Protein AF-A0A2Z7D9Z6-F1 (afdb_monomer_lite)

pLDDT: mean 73.12, std 12.25, range [45.5, 90.62]

Sequence (79 aa):
MKAYLVDQDDDMWFVIKDGPIKIMRPNTAVAISASADQWVEKPRMEWTSEDKKKANLNNVDKDILYKTLYNNMFSKIQT

Structure (mmCIF, N/CA/C/O backbone):
data_AF-A0A2Z7D9Z6-F1
#
_entry.id   AF-A0A2Z7D9Z6-F1
#
loop_
_atom_site.group_PDB
_atom_site.id
_atom_site.type_symbol
_atom_site.label_atom_id
_atom_site.label_alt_id
_atom_site.label_comp_id
_atom_site.label_asym_id
_atom_site.label_entity_id
_atom_site.label_seq_id
_atom_site.pdbx_PDB_ins_code
_atom_site.Cartn_x
_atom_site.Cartn_y
_atom_site.Cartn_z
_atom_site.occupancy
_atom_site.B_iso_or_equiv
_atom_site.auth_seq_id
_atom_site.auth_comp_id
_atom_site.auth_asym_id
_atom_site.auth_atom_id
_atom_site.pdbx_PDB_model_num
ATOM 1 N N . MET A 1 1 ? -11.569 14.068 21.162 1.00 52.50 1 MET A N 1
ATOM 2 C CA . MET A 1 1 ? -11.309 14.006 19.703 1.00 52.50 1 MET A CA 1
ATOM 3 C C . MET A 1 1 ? -9.902 13.526 19.339 1.00 52.50 1 MET A C 1
ATOM 5 O O . MET A 1 1 ? -9.786 12.908 18.298 1.00 52.50 1 MET A O 1
ATOM 9 N N . LYS A 1 2 ? -8.850 13.741 20.152 1.00 47.09 2 LYS A N 1
ATOM 10 C CA . LYS A 1 2 ? -7.495 13.237 19.831 1.00 47.09 2 LYS A CA 1
ATOM 11 C C . LYS A 1 2 ? -7.337 11.709 19.922 1.00 47.09 2 LYS A C 1
ATOM 13 O O . LYS A 1 2 ? -6.723 11.144 19.035 1.00 47.09 2 LYS A O 1
ATOM 18 N N . ALA A 1 3 ? -7.919 11.056 20.933 1.00 49.12 3 ALA A N 1
ATOM 19 C CA . ALA A 1 3 ? -7.813 9.598 21.103 1.00 49.12 3 ALA A CA 1
ATOM 20 C C . ALA A 1 3 ? -8.367 8.817 19.894 1.00 49.12 3 ALA A C 1
ATOM 22 O O . ALA A 1 3 ? -7.688 7.962 19.352 1.00 49.12 3 ALA A O 1
ATOM 23 N N . TYR A 1 4 ? -9.530 9.230 19.380 1.00 50.62 4 TYR A N 1
ATOM 24 C CA . TYR A 1 4 ? -10.156 8.620 18.201 1.00 50.62 4 TYR A CA 1
ATOM 25 C C . TYR A 1 4 ? -9.319 8.707 16.913 1.00 50.62 4 TYR A C 1
ATOM 27 O O . TYR A 1 4 ? -9.474 7.861 16.043 1.00 50.62 4 TYR A O 1
ATOM 35 N N . LEU A 1 5 ? -8.463 9.726 16.766 1.00 51.31 5 LEU A N 1
ATOM 36 C CA . LEU A 1 5 ? -7.579 9.848 15.600 1.00 51.31 5 LEU A CA 1
ATOM 37 C C . LEU A 1 5 ? -6.357 8.930 15.726 1.00 51.31 5 LEU A C 1
ATOM 39 O O . LEU A 1 5 ? -5.936 8.352 14.733 1.00 51.31 5 LEU A O 1
ATOM 43 N N . VAL A 1 6 ? -5.830 8.769 16.944 1.00 55.62 6 VAL A N 1
ATOM 44 C CA . VAL A 1 6 ? -4.723 7.842 17.229 1.00 55.62 6 VAL A CA 1
ATOM 45 C C . VAL A 1 6 ? -5.170 6.394 17.004 1.00 55.62 6 VAL A C 1
ATOM 47 O O . VAL A 1 6 ? -4.484 5.657 16.307 1.00 55.62 6 VAL A O 1
ATOM 50 N N . ASP A 1 7 ? -6.368 6.027 17.472 1.00 55.88 7 ASP A N 1
ATOM 51 C CA . ASP A 1 7 ? -6.919 4.677 17.277 1.00 55.88 7 ASP A CA 1
ATOM 52 C C . ASP A 1 7 ? -7.156 4.337 15.791 1.00 55.88 7 ASP A C 1
ATOM 54 O O . ASP A 1 7 ? -6.998 3.191 15.376 1.00 55.88 7 ASP A O 1
ATOM 58 N N . GLN A 1 8 ? -7.517 5.323 14.960 1.00 60.12 8 GLN A N 1
ATOM 59 C CA . GLN A 1 8 ? -7.695 5.121 13.516 1.00 60.12 8 GLN A CA 1
ATOM 60 C C . GLN A 1 8 ? -6.368 4.922 12.777 1.00 60.12 8 GLN A C 1
ATOM 62 O O . GLN A 1 8 ? -6.318 4.135 11.828 1.00 60.12 8 GLN A O 1
ATOM 67 N N . ASP A 1 9 ? -5.311 5.620 13.197 1.00 63.09 9 ASP A N 1
ATOM 68 C CA . ASP A 1 9 ? -3.967 5.432 12.648 1.00 63.09 9 ASP A CA 1
ATOM 69 C C . ASP A 1 9 ? -3.405 4.046 13.030 1.00 63.09 9 ASP A C 1
ATOM 71 O O . ASP A 1 9 ? -2.780 3.385 12.193 1.00 63.09 9 ASP A O 1
ATOM 75 N N . ASP A 1 10 ? -3.702 3.563 14.243 1.00 62.81 10 ASP A N 1
ATOM 76 C CA . ASP A 1 10 ? -3.321 2.226 14.721 1.00 62.81 10 ASP A CA 1
ATOM 77 C C . A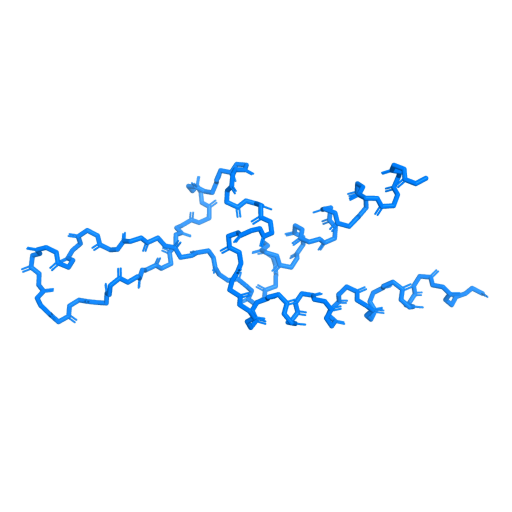SP A 1 10 ? -4.109 1.100 14.022 1.00 62.81 10 ASP A C 1
ATOM 79 O O . ASP A 1 10 ? -3.516 0.126 13.550 1.00 62.81 10 ASP A O 1
ATOM 83 N N . ASP A 1 11 ? -5.431 1.231 13.860 1.00 64.50 11 ASP A N 1
ATOM 84 C CA . ASP A 1 11 ? -6.230 0.237 13.126 1.00 64.50 11 ASP A CA 1
ATOM 85 C C . ASP A 1 11 ? -5.857 0.226 11.618 1.00 64.50 11 ASP A C 1
ATOM 87 O O . ASP A 1 11 ? -5.875 -0.825 10.967 1.00 64.50 11 ASP A O 1
ATOM 91 N N . MET A 1 12 ? -5.448 1.369 11.042 1.00 69.25 12 MET A N 1
ATOM 92 C CA . MET A 1 12 ? -4.933 1.444 9.666 1.00 69.25 12 MET A CA 1
ATOM 93 C C . MET A 1 12 ? -3.616 0.671 9.501 1.00 69.25 12 MET A C 1
ATOM 95 O O . MET A 1 12 ? -3.387 0.047 8.460 1.00 69.25 12 MET A O 1
ATOM 99 N N . TRP A 1 13 ? -2.766 0.658 10.531 1.00 70.19 13 TRP A N 1
ATOM 100 C CA . TRP A 1 13 ? -1.508 -0.089 10.528 1.00 70.19 13 TRP A CA 1
ATOM 101 C C . TRP A 1 13 ? -1.722 -1.601 10.403 1.00 70.19 13 TRP A C 1
ATOM 103 O O . TRP A 1 13 ? -1.009 -2.248 9.632 1.00 70.19 13 TRP A O 1
ATOM 113 N N . PHE A 1 14 ? -2.735 -2.153 11.078 1.00 68.94 14 PHE A N 1
ATOM 114 C CA . PHE A 1 14 ? -3.073 -3.577 10.982 1.00 68.94 14 PHE A CA 1
ATOM 115 C C . PHE A 1 14 ? -3.438 -3.981 9.546 1.00 68.94 14 PHE A C 1
ATOM 117 O O . PHE A 1 14 ? -2.964 -4.992 9.035 1.00 68.94 14 PHE A O 1
ATOM 124 N N . VAL A 1 15 ? -4.210 -3.153 8.836 1.00 67.69 15 VAL A N 1
ATOM 125 C CA . VAL A 1 15 ? -4.630 -3.451 7.455 1.00 67.69 15 VAL A CA 1
ATOM 126 C C . VAL A 1 15 ? -3.477 -3.312 6.451 1.00 67.69 15 VAL A C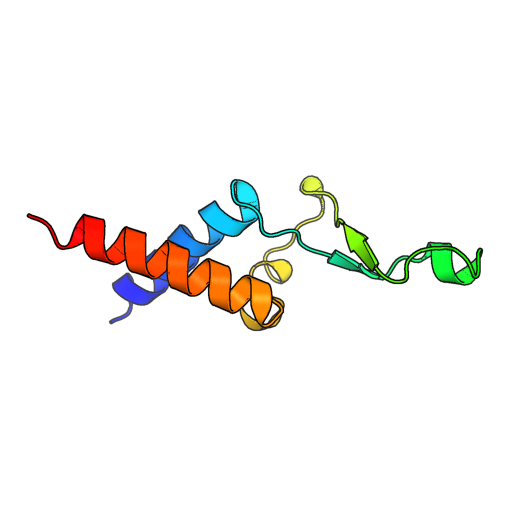 1
ATOM 128 O O . VAL A 1 15 ? -3.430 -4.053 5.471 1.00 67.69 15 VAL A O 1
ATOM 131 N N . ILE A 1 16 ? -2.526 -2.405 6.691 1.00 72.88 16 ILE A N 1
ATOM 132 C CA . ILE A 1 16 ? -1.335 -2.246 5.839 1.00 72.88 16 ILE A CA 1
ATOM 133 C C . ILE A 1 16 ? -0.325 -3.379 6.086 1.00 72.88 16 ILE A C 1
ATOM 135 O O . ILE A 1 16 ? 0.315 -3.849 5.150 1.00 72.88 16 ILE A O 1
ATOM 139 N N . LYS A 1 17 ? -0.149 -3.832 7.335 1.00 71.00 17 LYS A N 1
ATOM 140 C CA . LYS A 1 17 ? 0.823 -4.888 7.674 1.00 71.00 17 LYS A CA 1
ATOM 141 C C . LYS A 1 17 ? 0.296 -6.291 7.430 1.00 71.00 17 LYS A C 1
ATOM 143 O O . LYS A 1 17 ? 1.027 -7.115 6.885 1.00 71.00 17 LYS A O 1
ATOM 148 N N . ASP A 1 18 ? -0.936 -6.552 7.827 1.00 73.06 18 ASP A N 1
ATOM 149 C CA . ASP A 1 18 ? -1.497 -7.901 7.892 1.00 73.06 18 ASP A CA 1
ATOM 150 C C . ASP A 1 18 ? -2.729 -8.066 6.989 1.00 73.06 18 ASP A C 1
ATOM 152 O O . ASP A 1 18 ? -3.215 -9.178 6.795 1.00 73.06 18 ASP A O 1
ATOM 156 N N . GLY A 1 19 ? -3.205 -6.971 6.388 1.00 72.19 19 GLY A N 1
ATOM 157 C CA . GLY A 1 19 ? -4.292 -6.963 5.415 1.00 72.19 19 GLY A CA 1
ATOM 158 C C . GLY A 1 19 ? -3.828 -6.976 3.949 1.00 72.19 19 GLY A C 1
ATOM 159 O O . GLY A 1 19 ? -2.653 -7.192 3.645 1.00 72.19 19 GLY A O 1
ATOM 160 N N . PRO A 1 20 ? -4.763 -6.764 3.004 1.00 72.19 20 PRO A N 1
ATOM 161 C CA . PRO A 1 20 ? -4.515 -6.920 1.569 1.00 72.19 20 PRO A CA 1
ATOM 162 C C . PRO A 1 20 ? -3.790 -5.729 0.919 1.00 72.19 20 PRO A C 1
ATOM 164 O O . PRO A 1 20 ? -3.481 -5.787 -0.271 1.00 72.19 20 PRO A O 1
ATOM 167 N N . ILE A 1 21 ? -3.545 -4.643 1.661 1.00 79.25 21 ILE A N 1
ATOM 168 C CA . ILE A 1 21 ? -2.956 -3.416 1.116 1.00 79.25 21 ILE A CA 1
ATOM 169 C C . ILE A 1 21 ? -1.441 -3.589 0.979 1.00 79.25 21 ILE A C 1
ATOM 171 O O . ILE A 1 21 ? -0.746 -3.914 1.939 1.00 79.25 21 ILE A O 1
ATOM 175 N N . LYS A 1 22 ? -0.917 -3.324 -0.221 1.00 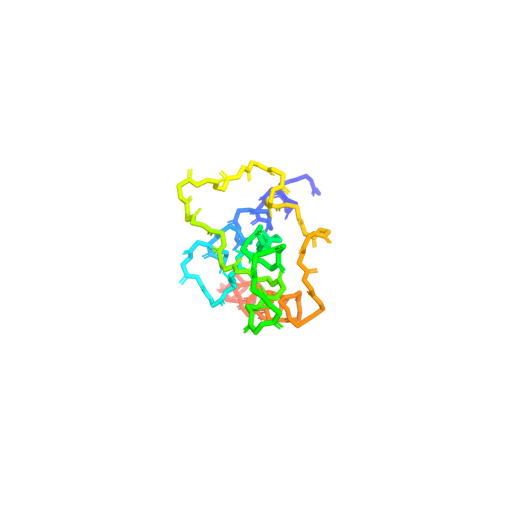78.81 22 LYS A N 1
ATOM 176 C CA . LYS A 1 22 ? 0.516 -3.387 -0.534 1.00 78.81 22 LYS A CA 1
ATOM 177 C C . LYS A 1 22 ? 1.065 -1.992 -0.799 1.00 78.81 22 LYS A C 1
ATOM 179 O O . LYS A 1 22 ? 0.512 -1.248 -1.603 1.00 78.81 22 LYS A O 1
ATOM 184 N N . ILE A 1 23 ? 2.189 -1.653 -0.170 1.00 82.19 23 ILE A N 1
ATOM 185 C CA . ILE A 1 23 ? 2.909 -0.411 -0.472 1.00 82.19 23 ILE A CA 1
ATOM 186 C C . ILE A 1 23 ? 3.723 -0.638 -1.744 1.00 82.19 23 ILE A C 1
ATOM 188 O O . ILE A 1 23 ? 4.553 -1.542 -1.795 1.00 82.19 23 ILE A O 1
ATOM 192 N N . MET A 1 24 ? 3.496 0.180 -2.768 1.00 87.00 24 MET A N 1
ATOM 193 C CA . MET A 1 24 ? 4.218 0.121 -4.042 1.00 87.00 24 MET A CA 1
ATOM 194 C C . MET A 1 24 ? 5.342 1.166 -4.065 1.00 87.00 24 MET A C 1
ATOM 196 O O . MET A 1 24 ? 5.221 2.232 -3.462 1.00 87.00 24 MET A O 1
ATOM 200 N N . ARG A 1 25 ? 6.428 0.892 -4.790 1.00 86.88 25 ARG A N 1
ATOM 201 C CA . ARG A 1 25 ? 7.499 1.856 -5.090 1.00 86.88 25 ARG A CA 1
ATOM 202 C C . ARG A 1 25 ? 7.795 1.894 -6.593 1.00 86.88 25 ARG A C 1
ATOM 204 O O . ARG A 1 25 ? 7.528 0.898 -7.273 1.00 86.88 25 ARG A O 1
ATOM 211 N N . PRO A 1 26 ? 8.359 2.997 -7.121 1.00 89.75 26 PRO A N 1
ATOM 212 C CA . PRO A 1 26 ? 8.801 3.040 -8.508 1.00 89.75 26 PRO A CA 1
ATOM 213 C C . PRO A 1 26 ? 9.826 1.939 -8.774 1.00 89.75 26 PRO A C 1
ATOM 215 O O . PRO A 1 26 ? 10.741 1.721 -7.974 1.00 89.75 26 PRO A O 1
ATOM 218 N N . ASN A 1 27 ? 9.677 1.247 -9.897 1.00 90.62 27 ASN A N 1
ATOM 219 C CA . ASN A 1 27 ? 10.616 0.219 -10.305 1.00 90.62 27 ASN A CA 1
ATOM 220 C C . ASN A 1 27 ? 11.788 0.835 -11.073 1.00 90.62 27 ASN A C 1
ATOM 222 O O . ASN A 1 27 ? 11.635 1.278 -12.210 1.00 90.62 27 ASN A O 1
ATOM 226 N N . THR A 1 28 ? 12.984 0.821 -10.492 1.00 87.56 28 THR A N 1
ATOM 227 C CA . THR A 1 28 ? 14.194 1.307 -11.171 1.00 87.56 28 THR A CA 1
ATOM 228 C C . THR A 1 28 ? 14.617 0.420 -12.340 1.00 87.56 28 THR A C 1
ATOM 230 O O . THR A 1 28 ? 15.284 0.903 -13.253 1.00 87.56 28 THR A O 1
ATOM 233 N N . ALA A 1 29 ? 14.180 -0.844 -12.380 1.00 85.12 29 ALA A N 1
ATOM 234 C CA . ALA A 1 29 ? 14.448 -1.739 -13.502 1.00 85.12 29 ALA A CA 1
ATOM 235 C C . ALA A 1 29 ? 13.729 -1.312 -14.794 1.00 85.12 29 ALA A C 1
ATOM 237 O O . ALA A 1 29 ? 14.146 -1.730 -15.873 1.00 85.12 29 ALA A O 1
ATOM 238 N N . VAL A 1 30 ? 12.712 -0.439 -14.717 1.00 84.12 30 VAL A N 1
ATOM 239 C CA . VAL A 1 30 ? 12.040 0.114 -15.907 1.00 84.12 30 VAL A CA 1
ATOM 240 C C . VAL A 1 30 ? 12.989 0.945 -16.775 1.00 84.12 30 VAL A C 1
ATOM 242 O O . VAL A 1 30 ? 12.806 1.039 -17.982 1.00 84.12 30 VAL A O 1
ATOM 245 N N . ALA A 1 31 ? 14.053 1.499 -16.182 1.00 78.69 31 ALA A N 1
ATOM 246 C CA . ALA A 1 31 ? 15.098 2.197 -16.927 1.00 78.69 31 ALA A CA 1
ATOM 247 C C . ALA A 1 31 ? 15.975 1.242 -17.760 1.00 78.69 31 ALA A C 1
ATOM 249 O O . ALA A 1 31 ? 16.701 1.687 -18.644 1.00 78.69 31 ALA A O 1
ATOM 250 N N . ILE A 1 32 ? 15.923 -0.060 -17.465 1.00 82.44 32 ILE A N 1
ATOM 251 C CA . ILE A 1 32 ? 16.768 -1.098 -18.065 1.00 82.44 32 ILE A CA 1
ATOM 252 C C . ILE A 1 32 ? 15.944 -1.998 -18.999 1.00 82.44 32 ILE A C 1
ATOM 254 O O . ILE A 1 32 ? 16.465 -2.475 -20.003 1.00 82.44 32 ILE A O 1
ATOM 258 N N . SER A 1 33 ? 14.656 -2.213 -18.707 1.00 86.56 33 SER A N 1
ATOM 259 C CA . SER A 1 33 ? 13.753 -3.023 -19.528 1.00 86.56 33 SER A CA 1
ATOM 260 C C . SER A 1 33 ? 12.404 -2.341 -19.740 1.00 86.56 33 SER A C 1
ATOM 262 O O . SER A 1 33 ? 11.672 -2.079 -18.787 1.00 86.56 33 SER A O 1
ATOM 264 N N . ALA A 1 34 ? 12.033 -2.150 -21.009 1.00 79.50 34 ALA A N 1
ATOM 265 C CA . ALA A 1 34 ? 10.735 -1.601 -21.404 1.00 79.50 34 ALA A CA 1
ATOM 266 C C . ALA A 1 34 ? 9.546 -2.520 -21.060 1.00 79.50 34 ALA A C 1
ATOM 268 O O . ALA A 1 34 ? 8.404 -2.075 -21.097 1.00 79.50 34 ALA A O 1
ATOM 269 N N . SER A 1 35 ? 9.800 -3.793 -20.734 1.00 85.81 35 SER A N 1
ATOM 270 C CA . SER A 1 35 ? 8.767 -4.749 -20.323 1.00 85.81 35 SER A CA 1
ATOM 271 C C . SER A 1 35 ? 8.625 -4.872 -18.804 1.00 85.81 35 SER A C 1
ATOM 273 O O . SER A 1 35 ? 7.863 -5.715 -18.341 1.00 85.81 35 SER A O 1
ATOM 275 N N . ALA A 1 36 ? 9.405 -4.119 -18.024 1.00 86.44 36 ALA A N 1
ATOM 276 C CA . ALA A 1 36 ? 9.310 -4.155 -16.573 1.00 86.44 36 ALA A CA 1
ATOM 277 C C . ALA A 1 36 ? 8.129 -3.306 -16.090 1.00 86.44 36 ALA A C 1
ATOM 279 O O . ALA A 1 36 ? 7.897 -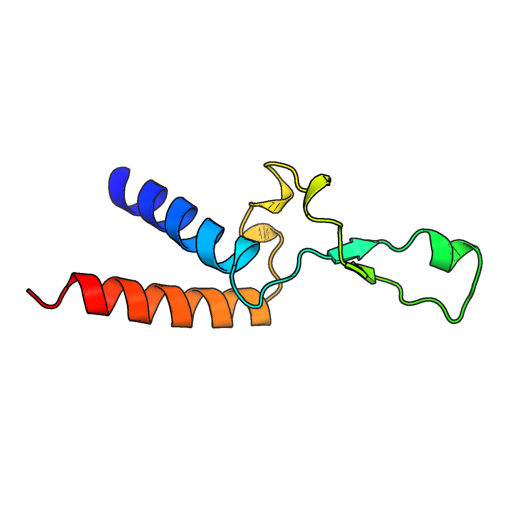2.205 -16.589 1.00 86.44 36 ALA A O 1
ATOM 280 N N . ASP A 1 37 ? 7.417 -3.798 -15.077 1.00 89.81 37 ASP A N 1
ATOM 281 C CA . ASP A 1 37 ? 6.335 -3.041 -14.453 1.00 89.81 37 ASP A CA 1
ATOM 282 C C . ASP A 1 37 ? 6.858 -1.716 -13.901 1.00 89.81 37 ASP A C 1
ATOM 284 O O . ASP A 1 37 ? 7.915 -1.672 -13.271 1.00 89.81 37 ASP A O 1
ATOM 288 N N . GLN A 1 38 ? 6.101 -0.634 -14.088 1.00 87.62 38 GLN A N 1
ATOM 289 C CA . GLN A 1 38 ? 6.478 0.697 -13.600 1.00 87.62 38 GLN A CA 1
ATOM 290 C C . GLN A 1 38 ? 6.531 0.767 -12.063 1.00 87.62 38 GLN A C 1
ATOM 292 O O . GLN A 1 38 ? 7.275 1.570 -11.495 1.00 87.62 38 GLN A O 1
ATOM 297 N N . TRP A 1 39 ? 5.757 -0.084 -11.388 1.00 87.31 39 TRP A N 1
ATOM 298 C CA . TRP A 1 39 ? 5.633 -0.131 -9.937 1.00 87.31 39 TRP A CA 1
ATOM 299 C C . TRP A 1 39 ? 5.834 -1.556 -9.441 1.00 87.31 39 TRP A C 1
ATOM 301 O O . TRP A 1 39 ? 5.264 -2.494 -9.988 1.00 87.31 39 TRP A O 1
ATOM 311 N N . VAL A 1 40 ? 6.603 -1.707 -8.367 1.00 90.56 40 VAL A N 1
ATOM 312 C CA . VAL A 1 40 ? 6.831 -2.992 -7.695 1.00 90.56 40 VAL A CA 1
ATOM 313 C C . VAL A 1 40 ? 6.498 -2.877 -6.216 1.00 90.56 40 VAL A C 1
ATOM 315 O O . VAL A 1 40 ? 6.594 -1.796 -5.633 1.00 90.56 40 VAL A O 1
ATOM 318 N N . GLU A 1 41 ? 6.120 -3.993 -5.597 1.00 88.69 41 GLU A N 1
ATOM 319 C CA . GLU A 1 41 ? 5.871 -4.037 -4.157 1.00 88.69 41 GLU A CA 1
ATOM 320 C C . GLU A 1 41 ? 7.139 -3.626 -3.390 1.00 88.69 41 GLU A C 1
ATOM 322 O O . GLU A 1 41 ? 8.239 -4.135 -3.626 1.00 88.69 41 GLU A O 1
ATOM 327 N N . LYS A 1 42 ? 6.989 -2.666 -2.475 1.00 88.81 42 LYS A N 1
ATOM 328 C CA . LYS A 1 42 ? 8.050 -2.223 -1.578 1.00 88.81 42 LYS A CA 1
ATOM 329 C C . LYS A 1 42 ? 8.225 -3.275 -0.479 1.00 88.81 42 LYS A C 1
ATOM 331 O O . LYS A 1 42 ? 7.259 -3.547 0.240 1.00 88.81 42 LYS A O 1
ATOM 336 N N . PRO A 1 43 ? 9.431 -3.836 -0.283 1.00 88.50 43 PRO A N 1
ATOM 337 C CA . PRO A 1 43 ? 9.666 -4.816 0.772 1.00 88.50 43 PRO A CA 1
ATOM 338 C C . PRO A 1 43 ? 9.296 -4.273 2.157 1.00 88.50 43 PRO A C 1
ATOM 340 O O . PRO A 1 43 ? 9.637 -3.139 2.492 1.00 88.50 43 PRO A O 1
ATOM 343 N N . ARG A 1 44 ? 8.661 -5.103 2.998 1.00 84.06 44 ARG A N 1
ATOM 344 C CA . ARG A 1 44 ? 8.200 -4.715 4.351 1.00 84.06 44 ARG A CA 1
ATOM 345 C C . ARG A 1 44 ? 9.296 -4.137 5.249 1.00 84.06 44 ARG A C 1
ATOM 347 O O . ARG A 1 44 ? 8.994 -3.340 6.132 1.00 84.06 44 ARG A O 1
ATOM 354 N N . MET A 1 45 ? 10.543 -4.559 5.045 1.00 84.88 45 MET A N 1
ATOM 355 C CA . MET A 1 45 ? 11.708 -4.090 5.805 1.00 84.88 45 MET A CA 1
ATOM 356 C C . MET A 1 45 ? 12.111 -2.651 5.452 1.00 84.88 45 MET A C 1
ATOM 358 O O . MET A 1 45 ? 12.771 -1.995 6.247 1.00 84.88 45 MET A O 1
ATOM 362 N N . GLU A 1 46 ? 11.703 -2.151 4.283 1.00 87.56 46 GLU A N 1
ATOM 363 C CA . GLU A 1 46 ? 12.026 -0.802 3.805 1.00 87.56 46 GLU A CA 1
ATOM 364 C C . GLU A 1 46 ? 10.916 0.223 4.094 1.00 87.56 46 GLU A C 1
ATOM 366 O O . GLU A 1 46 ? 11.014 1.385 3.690 1.00 87.56 46 GLU A O 1
ATOM 371 N N . TRP A 1 47 ? 9.820 -0.196 4.730 1.00 85.12 47 TRP A N 1
ATOM 372 C CA . TRP A 1 47 ? 8.696 0.691 5.018 1.00 85.12 47 TRP A CA 1
ATOM 373 C C . TRP A 1 47 ? 9.097 1.752 6.043 1.00 85.12 47 TRP A C 1
ATOM 375 O O . TRP A 1 47 ? 9.610 1.444 7.118 1.00 85.12 47 TRP A O 1
ATOM 385 N N . THR A 1 48 ? 8.820 3.010 5.723 1.00 84.31 48 THR A N 1
ATOM 386 C CA . THR A 1 48 ? 9.090 4.162 6.581 1.00 84.31 48 THR A CA 1
ATOM 387 C C . THR A 1 48 ? 7.800 4.669 7.212 1.00 84.31 48 THR A C 1
ATOM 389 O O . THR A 1 48 ? 6.696 4.284 6.830 1.00 84.31 48 THR A O 1
ATOM 392 N N . SER A 1 49 ? 7.918 5.573 8.185 1.00 77.81 49 SER A N 1
ATOM 393 C CA . SER A 1 49 ? 6.762 6.258 8.774 1.00 77.81 49 SER A CA 1
ATOM 394 C C . SER A 1 49 ? 5.994 7.123 7.773 1.00 77.81 49 SER A C 1
ATOM 396 O O . SER A 1 49 ? 4.826 7.414 7.998 1.00 77.81 49 SER A O 1
ATOM 398 N N . GLU A 1 50 ? 6.620 7.524 6.667 1.00 79.50 50 GLU A N 1
ATOM 399 C CA . GLU A 1 50 ? 5.948 8.316 5.641 1.00 79.50 50 GLU A CA 1
ATOM 400 C C . GLU A 1 50 ? 5.056 7.470 4.748 1.00 79.50 50 GLU A C 1
ATOM 402 O O . GLU A 1 50 ? 3.969 7.921 4.397 1.00 79.50 50 GLU A O 1
ATOM 407 N N . ASP A 1 51 ? 5.448 6.228 4.455 1.00 76.94 51 ASP A N 1
ATOM 408 C CA . ASP A 1 51 ? 4.613 5.291 3.694 1.00 76.94 51 ASP A CA 1
ATOM 409 C C . ASP A 1 51 ? 3.285 4.999 4.417 1.00 76.94 51 ASP A C 1
ATOM 411 O O . ASP A 1 51 ? 2.294 4.634 3.793 1.00 76.94 51 ASP A O 1
ATOM 415 N N . LYS A 1 52 ? 3.248 5.238 5.735 1.00 69.88 52 LYS A N 1
ATOM 416 C CA . LYS A 1 52 ? 2.069 5.093 6.599 1.00 69.88 52 LYS A CA 1
ATOM 417 C C . LYS A 1 52 ? 1.043 6.215 6.420 1.00 69.88 52 LYS A C 1
ATOM 419 O O . LYS A 1 52 ? -0.024 6.157 7.018 1.00 69.88 52 LYS A O 1
ATOM 424 N N . LYS A 1 53 ? 1.333 7.263 5.640 1.00 70.38 53 LYS A N 1
ATOM 425 C CA . LYS A 1 53 ? 0.390 8.370 5.438 1.00 70.38 53 LYS A CA 1
ATOM 426 C C . LYS A 1 53 ? -0.738 7.914 4.516 1.00 70.38 53 LYS A C 1
ATOM 428 O O . LYS A 1 53 ? -0.504 7.556 3.368 1.00 70.38 53 LYS A O 1
ATOM 433 N N . LYS A 1 54 ? -1.986 8.073 4.962 1.00 66.81 54 LYS A N 1
ATOM 434 C CA . LYS A 1 54 ? -3.204 7.850 4.158 1.00 66.81 54 LYS A CA 1
ATOM 435 C C . LYS A 1 54 ? -3.188 8.535 2.784 1.00 66.81 54 LYS A C 1
ATOM 437 O O . LYS A 1 54 ? -3.827 8.064 1.846 1.00 66.81 54 LYS A O 1
ATOM 442 N N . ALA A 1 55 ? -2.471 9.653 2.656 1.00 68.62 55 ALA A N 1
ATOM 443 C CA . ALA A 1 55 ? -2.279 10.349 1.386 1.00 68.62 55 ALA A CA 1
ATOM 444 C C . ALA A 1 55 ? -1.635 9.460 0.304 1.00 68.62 55 ALA A C 1
ATOM 446 O O . ALA A 1 55 ? -1.953 9.634 -0.869 1.00 68.62 55 ALA A O 1
ATOM 447 N N . ASN A 1 56 ? -0.816 8.483 0.703 1.00 68.12 56 ASN A N 1
ATOM 448 C CA . ASN A 1 56 ? -0.090 7.579 -0.188 1.00 68.12 56 ASN A CA 1
ATOM 449 C C . ASN A 1 56 ? -0.917 6.364 -0.641 1.00 68.12 56 ASN A C 1
ATOM 451 O O . ASN A 1 56 ? -0.481 5.628 -1.519 1.00 68.12 56 ASN A O 1
ATOM 455 N N . LEU A 1 57 ? -2.110 6.157 -0.072 1.00 75.38 57 LEU A N 1
ATOM 456 C CA . LEU A 1 57 ? -3.020 5.090 -0.487 1.00 75.38 57 LEU A CA 1
ATOM 457 C C . LEU A 1 57 ? -3.798 5.503 -1.742 1.00 75.38 57 LEU A C 1
ATOM 459 O O . LEU A 1 57 ? -4.289 6.638 -1.841 1.00 75.38 57 LEU A O 1
ATOM 463 N N . ASN A 1 58 ? -3.960 4.579 -2.689 1.00 76.31 58 ASN A N 1
ATOM 464 C CA . ASN A 1 58 ? -4.823 4.811 -3.846 1.00 76.31 58 ASN A CA 1
ATOM 465 C C . ASN A 1 58 ? -6.313 4.781 -3.424 1.00 76.31 58 ASN A C 1
ATOM 467 O O . ASN A 1 58 ? -6.653 4.485 -2.277 1.00 76.31 58 ASN A O 1
ATOM 471 N N . ASN A 1 59 ? -7.227 5.133 -4.330 1.00 77.62 59 ASN A N 1
ATOM 472 C CA . ASN A 1 59 ? -8.654 5.216 -3.991 1.00 77.62 59 ASN A CA 1
ATOM 473 C C . ASN A 1 59 ? -9.284 3.852 -3.662 1.00 77.62 59 ASN A C 1
ATOM 475 O O . ASN A 1 59 ? -10.192 3.801 -2.837 1.00 77.62 59 ASN A O 1
ATOM 479 N N . VAL A 1 60 ? -8.791 2.767 -4.264 1.00 75.69 60 VAL A N 1
ATOM 480 C CA . VAL A 1 60 ? -9.258 1.398 -3.994 1.00 75.69 60 VAL A CA 1
ATOM 481 C C . VAL A 1 60 ? -8.808 0.955 -2.602 1.00 75.69 60 VAL A C 1
ATOM 483 O O . VAL A 1 60 ? -9.626 0.497 -1.811 1.00 75.69 60 VAL A O 1
ATOM 486 N N . ASP A 1 61 ? -7.541 1.186 -2.260 1.00 76.62 61 ASP A N 1
ATOM 487 C CA . ASP A 1 61 ? -6.984 0.893 -0.939 1.00 76.62 61 ASP A CA 1
ATOM 488 C C . ASP A 1 61 ? -7.692 1.706 0.146 1.00 76.62 61 ASP A C 1
ATOM 490 O O . ASP A 1 61 ? -8.007 1.179 1.208 1.00 76.62 61 ASP A O 1
ATOM 494 N N . LYS A 1 62 ? -8.000 2.981 -0.131 1.00 76.50 62 LYS A N 1
ATOM 495 C CA . LYS A 1 62 ? -8.793 3.830 0.768 1.00 76.50 62 LYS A CA 1
ATOM 496 C C . LYS A 1 62 ? -10.191 3.260 0.985 1.00 76.50 62 LYS A C 1
ATOM 498 O O . LYS A 1 62 ? -10.625 3.204 2.129 1.00 76.50 62 LYS A O 1
ATOM 503 N N . ASP A 1 63 ? -10.891 2.841 -0.067 1.00 79.50 63 ASP A N 1
ATOM 504 C CA . ASP A 1 63 ? -12.237 2.261 0.042 1.00 79.50 63 ASP A CA 1
ATOM 505 C C . ASP A 1 63 ? -12.233 0.941 0.833 1.00 79.50 63 ASP A C 1
ATOM 507 O O . ASP A 1 63 ? -13.042 0.757 1.745 1.00 79.50 63 ASP A O 1
ATOM 511 N N . ILE A 1 64 ? -11.265 0.058 0.566 1.00 77.88 64 ILE A N 1
ATOM 512 C CA . ILE A 1 64 ? -11.060 -1.186 1.325 1.00 77.88 64 ILE A CA 1
ATOM 513 C C . ILE A 1 64 ? -10.758 -0.876 2.794 1.00 77.88 64 ILE A C 1
ATOM 515 O O . ILE A 1 64 ? -11.345 -1.491 3.690 1.00 77.88 64 ILE A O 1
ATOM 519 N N . LEU A 1 65 ? -9.883 0.100 3.053 1.00 75.56 65 LEU A N 1
ATOM 520 C CA . LEU A 1 65 ? -9.541 0.543 4.400 1.00 75.56 65 LEU A CA 1
ATOM 521 C C . LEU A 1 65 ? -10.780 1.064 5.132 1.00 75.56 65 LEU A C 1
ATOM 523 O O . LEU A 1 65 ? -11.068 0.617 6.237 1.00 75.56 65 LEU A O 1
ATOM 527 N N . TYR A 1 66 ? -11.544 1.963 4.511 1.00 72.69 66 TYR A N 1
ATOM 528 C CA . TYR A 1 66 ? -12.749 2.532 5.106 1.00 72.69 66 TYR A CA 1
ATOM 529 C C . TYR A 1 66 ? -13.796 1.469 5.418 1.00 72.69 66 TYR A C 1
ATOM 531 O O . TYR A 1 66 ? -14.351 1.491 6.510 1.00 72.69 66 TYR A O 1
ATOM 539 N N . LYS A 1 67 ? -14.032 0.511 4.517 1.00 75.00 67 LYS A N 1
ATOM 540 C CA . LYS A 1 67 ? -14.962 -0.604 4.757 1.00 75.00 67 LYS A CA 1
ATOM 541 C C . LYS A 1 67 ? -14.495 -1.506 5.900 1.00 75.00 67 LYS A C 1
ATOM 543 O O . LYS A 1 67 ? -15.296 -1.883 6.751 1.00 75.00 67 LYS A O 1
ATOM 548 N N . THR A 1 68 ? -13.200 -1.815 5.952 1.00 70.62 68 THR A N 1
ATOM 549 C CA . THR A 1 68 ? -12.612 -2.664 7.001 1.00 70.62 68 THR A CA 1
ATOM 550 C C . THR A 1 68 ? -12.662 -1.977 8.368 1.00 70.62 68 THR A C 1
ATOM 552 O O . THR A 1 68 ? -13.128 -2.571 9.339 1.00 70.62 68 THR A O 1
ATOM 555 N N . LEU A 1 69 ? -12.254 -0.706 8.439 1.00 70.69 69 LEU A N 1
ATOM 556 C CA . LEU A 1 69 ? -12.307 0.105 9.657 1.00 70.69 69 LEU A CA 1
ATOM 557 C C . LEU A 1 69 ? -13.744 0.355 10.116 1.00 70.69 69 LEU A C 1
ATOM 559 O O . LEU A 1 69 ? -14.017 0.280 11.307 1.00 70.69 69 LEU A O 1
ATOM 563 N N . TYR A 1 70 ? -14.670 0.628 9.195 1.00 65.38 70 TYR A N 1
ATOM 564 C CA . TYR A 1 70 ? -16.087 0.817 9.510 1.00 65.38 70 TYR A CA 1
ATOM 565 C C . TYR A 1 70 ? -16.679 -0.430 10.174 1.00 65.38 70 TYR A C 1
ATOM 567 O O . TYR A 1 70 ? -17.288 -0.324 11.236 1.00 65.38 70 TYR A O 1
ATOM 575 N N . ASN A 1 71 ? -16.421 -1.614 9.613 1.00 64.62 71 ASN A N 1
ATOM 576 C CA . ASN A 1 71 ? -16.865 -2.878 10.201 1.00 64.62 71 ASN A CA 1
ATOM 577 C C . ASN A 1 71 ? -16.248 -3.119 11.591 1.00 64.62 71 ASN A C 1
ATOM 579 O O . ASN A 1 71 ? -16.945 -3.558 12.506 1.00 64.62 71 ASN A O 1
ATOM 583 N N . ASN A 1 72 ? -14.966 -2.785 11.774 1.00 64.69 72 ASN A N 1
ATOM 584 C CA . ASN A 1 72 ? -14.279 -2.932 13.059 1.00 64.69 72 ASN A CA 1
ATOM 585 C C . ASN A 1 72 ? -14.824 -1.942 14.114 1.00 64.69 72 ASN A C 1
ATOM 587 O O . ASN A 1 72 ? -15.178 -2.343 15.222 1.00 64.69 72 ASN A O 1
ATOM 591 N N . MET A 1 73 ? -15.024 -0.671 13.753 1.00 60.19 73 MET A N 1
ATOM 592 C CA . MET A 1 73 ? -15.631 0.337 14.633 1.00 60.19 73 MET A CA 1
ATOM 593 C C . MET A 1 73 ? -17.068 -0.029 15.033 1.00 60.19 73 MET A C 1
ATOM 595 O O . MET A 1 73 ? -17.434 0.169 16.187 1.00 60.19 73 MET A O 1
ATOM 599 N N . PHE A 1 74 ? -17.867 -0.623 14.138 1.00 54.94 74 PHE A N 1
ATOM 600 C CA . PHE A 1 74 ? -19.202 -1.124 14.491 1.00 54.94 74 PHE A CA 1
ATOM 601 C C . PHE A 1 74 ? -19.158 -2.323 15.444 1.00 54.94 74 PHE A C 1
ATOM 603 O O . PHE A 1 74 ? -19.973 -2.390 16.362 1.00 54.94 74 PHE A O 1
ATOM 610 N N . SER A 1 75 ? -18.185 -3.227 15.289 1.00 58.03 75 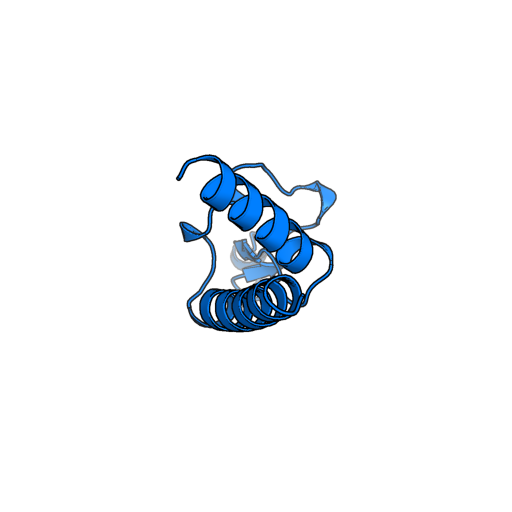SER A N 1
ATOM 611 C CA . SER A 1 75 ? -18.004 -4.344 16.227 1.00 58.03 75 SER A CA 1
ATOM 612 C C . SER A 1 75 ? -17.614 -3.886 17.638 1.00 58.03 75 SER A C 1
ATOM 614 O O . SER A 1 75 ? -17.977 -4.539 18.608 1.00 58.03 75 SER A O 1
ATOM 616 N N . LYS A 1 76 ? -16.955 -2.723 17.763 1.00 55.00 76 LYS A N 1
ATOM 617 C CA . LYS A 1 76 ? -16.616 -2.091 19.049 1.00 55.00 76 LYS 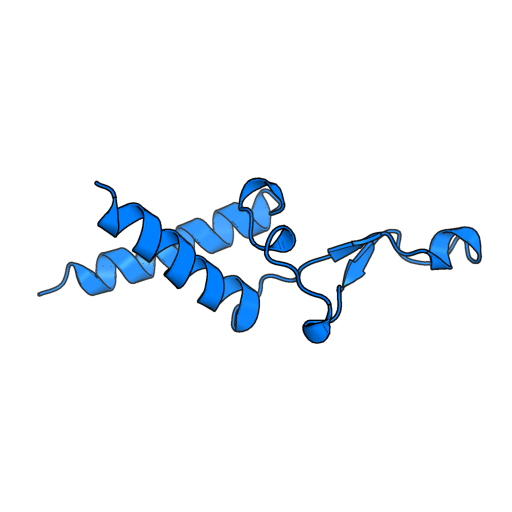A CA 1
ATOM 618 C C . LYS A 1 76 ? -17.801 -1.336 19.691 1.00 55.00 76 LYS A C 1
ATOM 620 O O . LYS A 1 76 ? -17.749 -1.064 20.884 1.00 55.00 76 LYS A O 1
ATOM 625 N N . ILE A 1 77 ? -18.852 -0.986 18.932 1.00 52.62 77 ILE A N 1
ATOM 626 C CA . ILE A 1 77 ? -20.061 -0.286 19.435 1.00 52.62 77 ILE A CA 1
ATOM 627 C C . ILE A 1 77 ? -21.131 -1.274 19.927 1.00 52.62 77 ILE A C 1
ATOM 629 O O . ILE A 1 77 ? -22.000 -0.899 20.712 1.00 52.62 77 ILE A O 1
ATOM 633 N N . GLN A 1 78 ? -21.072 -2.542 19.512 1.00 49.09 78 GLN A N 1
ATOM 634 C CA . GLN A 1 78 ? -21.882 -3.591 20.125 1.00 49.09 78 GLN A CA 1
ATOM 635 C C . GLN A 1 78 ? -21.332 -3.911 21.524 1.00 49.09 78 GLN A C 1
ATOM 637 O O . GLN A 1 78 ? -20.380 -4.671 21.679 1.00 49.09 78 GLN A O 1
ATOM 642 N N . THR A 1 79 ? -21.921 -3.290 22.544 1.00 45.50 79 THR A N 1
ATOM 643 C CA . THR A 1 79 ? -21.837 -3.664 23.963 1.00 45.50 79 THR A CA 1
ATOM 644 C C . THR A 1 79 ? -23.249 -3.731 24.516 1.00 45.50 79 THR A C 1
ATOM 646 O O . THR A 1 79 ? -24.051 -2.837 24.159 1.00 45.50 79 THR A O 1
#

Secondary structure (DSSP, 8-state):
-HHHHHHHHHHHHHHHHTSS---EEE-GGGGT-TTS-SEEEPPGGG--TTTT-GGGS-HHHHHHHHHHHHHHHHHHH--

Organism: NCBI:txid472368

Radius of gyration: 15.68 Å; chains: 1; bounding box: 39×22×45 Å

Foldseek 3Di:
DVVVVVVLLVLLVCCDPVNDDFQKDADPCCVVDVPDDRIDTDDPVPDDPVSSDPVRDDPVRVVVSCVVVVVVVVVVVPD